Protein AF-A0A7Y5IX40-F1 (afdb_monomer_lite)

Foldseek 3Di:
DDDDDDDDDDDDDDDQPDDDPNHGVLVVVQVVCVVVVHPHDDDD

Sequence (44 aa):
MKLEGDQVLLRVFLNTFQKWHHRPLYEVIVEKARMEHMAGATAL

Radius of gyration: 12.25 Å; chains: 1; bounding box: 28×19×30 Å

pLDDT: mean 92.65, std 8.15, range [55.56, 98.0]

Secondary structure (DSSP, 8-state):
----S----------TT-EETTEEHHHHHHHHHHHTT-S-----

Structure (mmCIF, N/CA/C/O backbone):
data_AF-A0A7Y5IX40-F1
#
_entry.id   AF-A0A7Y5IX40-F1
#
loop_
_atom_site.group_PDB
_atom_site.id
_atom_site.type_symbol
_atom_site.label_atom_id
_atom_site.label_alt_id
_atom_site.label_comp_id
_atom_site.label_asym_id
_atom_site.label_entity_id
_atom_site.label_seq_id
_atom_site.pdbx_PDB_ins_code
_atom_site.Cartn_x
_atom_site.Cartn_y
_atom_site.Cartn_z
_atom_site.occupancy
_atom_site.B_iso_or_equiv
_atom_site.auth_seq_id
_atom_site.auth_comp_id
_atom_site.auth_asym_id
_atom_site.auth_atom_id
_atom_site.pdbx_PDB_model_num
ATOM 1 N N . MET A 1 1 ? -11.849 8.887 10.632 1.00 55.56 1 MET A N 1
ATOM 2 C CA . MET A 1 1 ? -12.753 8.110 9.759 1.00 55.56 1 MET A CA 1
ATOM 3 C C . MET A 1 1 ? -13.011 6.788 10.463 1.00 55.56 1 MET A C 1
ATOM 5 O O . MET A 1 1 ? -12.038 6.148 10.839 1.00 55.56 1 MET A O 1
ATOM 9 N N . LYS A 1 2 ? -14.267 6.445 10.768 1.00 63.19 2 LYS A N 1
ATOM 10 C CA . LYS A 1 2 ? -14.615 5.191 11.452 1.00 63.19 2 LYS A CA 1
ATOM 11 C C . LYS A 1 2 ? -15.252 4.281 10.403 1.00 63.19 2 LYS A C 1
ATOM 13 O O . LYS A 1 2 ? -16.232 4.682 9.790 1.00 63.19 2 LYS A O 1
ATOM 18 N N . LEU A 1 3 ? -14.624 3.144 10.128 1.00 79.50 3 LEU A N 1
ATOM 19 C CA . LEU A 1 3 ? -15.174 2.123 9.238 1.00 79.50 3 LEU A CA 1
ATOM 20 C C . LEU A 1 3 ? -16.172 1.304 10.062 1.00 79.50 3 LEU A C 1
ATOM 22 O O . LEU A 1 3 ? -15.836 0.878 11.169 1.00 79.50 3 LEU A O 1
ATOM 26 N N . GLU A 1 4 ? -17.400 1.166 9.570 1.00 86.62 4 GLU A N 1
ATOM 27 C CA . GLU A 1 4 ? -18.475 0.441 10.253 1.00 86.62 4 GLU A CA 1
ATOM 28 C C . GLU A 1 4 ? -18.597 -0.991 9.718 1.00 86.62 4 GLU A C 1
ATOM 30 O O . GLU A 1 4 ? -18.336 -1.241 8.541 1.00 86.62 4 GLU A O 1
ATOM 35 N N . GLY A 1 5 ? -19.008 -1.919 10.585 1.00 88.12 5 GLY A N 1
ATOM 36 C CA . GLY A 1 5 ? -19.171 -3.338 10.256 1.00 88.12 5 GLY A CA 1
ATOM 37 C C . GLY A 1 5 ? -17.911 -4.190 10.441 1.00 88.12 5 GLY A C 1
ATOM 38 O O . GLY A 1 5 ? -16.843 -3.701 10.827 1.00 88.12 5 GLY A O 1
ATOM 39 N N . ASP A 1 6 ? -18.066 -5.490 10.181 1.00 90.88 6 ASP A N 1
ATOM 40 C CA . ASP A 1 6 ? -16.971 -6.459 10.209 1.00 90.88 6 ASP A CA 1
ATOM 41 C C . ASP A 1 6 ? -15.974 -6.168 9.086 1.00 90.88 6 ASP A C 1
ATOM 43 O O . ASP A 1 6 ? -16.341 -5.917 7.937 1.00 90.88 6 ASP A O 1
ATOM 47 N N . GLN A 1 7 ? -14.688 -6.210 9.425 1.00 91.69 7 GLN A N 1
ATOM 48 C CA . GLN A 1 7 ? -13.602 -5.889 8.508 1.00 91.69 7 GLN A CA 1
ATOM 49 C C . GLN A 1 7 ? -12.669 -7.081 8.361 1.00 91.69 7 GLN A C 1
ATOM 51 O O . GLN A 1 7 ? -12.373 -7.789 9.324 1.00 91.69 7 GLN A O 1
ATOM 56 N N . VAL A 1 8 ? -12.161 -7.265 7.146 1.00 94.00 8 VAL A N 1
ATOM 57 C CA . VAL A 1 8 ? -11.174 -8.295 6.830 1.00 94.00 8 VAL A CA 1
ATOM 58 C C . VAL A 1 8 ? -9.871 -7.648 6.384 1.00 94.00 8 VAL A C 1
ATOM 60 O O . VAL A 1 8 ? -9.867 -6.674 5.632 1.00 94.00 8 VAL A O 1
ATOM 63 N N . LEU A 1 9 ? -8.747 -8.205 6.835 1.00 95.25 9 LEU A N 1
ATOM 64 C CA . LEU A 1 9 ? -7.431 -7.819 6.340 1.00 95.25 9 LEU A CA 1
ATOM 65 C C . LEU A 1 9 ? -7.090 -8.664 5.110 1.00 95.25 9 LEU A C 1
ATOM 67 O O . LEU A 1 9 ? -6.761 -9.843 5.231 1.00 95.25 9 LEU A O 1
ATOM 71 N N . LEU A 1 10 ? -7.124 -8.048 3.930 1.00 95.81 10 LEU A N 1
ATOM 72 C CA . LEU A 1 10 ? -6.606 -8.655 2.707 1.00 95.81 10 LEU A CA 1
ATOM 73 C C . LEU A 1 10 ? -5.091 -8.436 2.621 1.00 95.81 10 LEU A C 1
ATOM 75 O O . LEU A 1 10 ? -4.620 -7.301 2.663 1.00 95.81 10 LEU A O 1
ATOM 79 N N . ARG A 1 11 ? -4.323 -9.518 2.451 1.00 96.94 11 ARG A N 1
ATOM 80 C CA . ARG A 1 11 ? -2.884 -9.456 2.168 1.00 96.94 11 ARG A CA 1
ATOM 81 C C . ARG A 1 11 ? -2.594 -10.088 0.815 1.00 96.94 11 ARG A C 1
ATOM 83 O O . ARG A 1 11 ? -2.867 -11.266 0.609 1.00 96.94 11 ARG A O 1
ATOM 90 N N . VAL A 1 12 ? -2.017 -9.300 -0.084 1.00 95.19 12 VAL A N 1
ATOM 91 C CA . VAL A 1 12 ? -1.607 -9.748 -1.417 1.00 95.19 12 VAL A CA 1
ATOM 92 C C . VAL A 1 12 ? -0.089 -9.889 -1.426 1.00 95.19 12 VAL A C 1
ATOM 94 O O . VAL A 1 12 ? 0.620 -8.937 -1.114 1.00 95.19 12 VAL A O 1
ATOM 97 N N . PHE A 1 13 ? 0.407 -11.075 -1.768 1.00 95.56 13 PHE A N 1
ATOM 98 C CA . PHE A 1 13 ? 1.836 -11.329 -1.935 1.00 95.56 13 PHE A CA 1
ATOM 99 C C . PHE A 1 13 ? 2.183 -11.275 -3.416 1.00 95.56 13 PHE A C 1
ATOM 101 O O . PHE A 1 13 ? 1.584 -11.985 -4.222 1.00 95.56 13 PHE A O 1
ATOM 108 N N . LEU A 1 14 ? 3.145 -10.428 -3.765 1.00 92.88 14 LEU A N 1
ATOM 109 C CA . LEU A 1 14 ? 3.562 -10.186 -5.140 1.00 92.88 14 LEU A CA 1
ATOM 110 C C . LEU A 1 14 ? 5.077 -10.295 -5.237 1.00 92.88 14 LEU A C 1
ATOM 112 O O . LEU A 1 14 ? 5.800 -10.012 -4.284 1.00 92.88 14 LEU A O 1
ATOM 116 N N . ASN A 1 15 ? 5.554 -10.657 -6.421 1.00 91.00 15 ASN A N 1
ATOM 117 C CA . ASN A 1 15 ? 6.956 -10.482 -6.765 1.00 91.00 15 ASN A CA 1
ATOM 118 C C . ASN A 1 15 ? 7.162 -9.04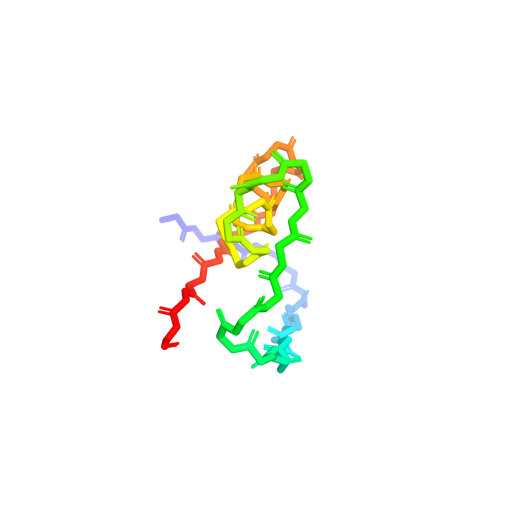9 -7.292 1.00 91.00 15 ASN A C 1
ATOM 120 O O . ASN A 1 15 ? 6.372 -8.572 -8.109 1.00 91.00 15 ASN A O 1
ATOM 124 N N . THR A 1 16 ? 8.235 -8.379 -6.867 1.00 85.81 16 THR A N 1
ATOM 125 C CA . THR A 1 16 ? 8.589 -7.007 -7.270 1.00 85.81 16 THR A CA 1
ATOM 126 C C . THR A 1 16 ? 8.776 -6.832 -8.779 1.00 85.81 16 THR A C 1
ATOM 128 O O . THR A 1 16 ? 8.613 -5.727 -9.292 1.00 85.81 16 THR A O 1
ATOM 131 N N . PHE A 1 17 ? 9.064 -7.904 -9.522 1.00 91.62 17 PHE A N 1
ATOM 132 C CA . PHE A 1 17 ? 9.241 -7.845 -10.977 1.00 91.62 17 PHE A CA 1
ATOM 133 C C . PHE A 1 17 ? 7.931 -7.889 -11.781 1.00 91.62 17 PHE A C 1
ATOM 135 O O . PHE A 1 17 ? 7.963 -7.723 -13.002 1.00 91.62 17 PHE A O 1
ATOM 142 N N . GLN A 1 18 ? 6.778 -8.116 -11.141 1.00 93.38 18 GLN A N 1
ATOM 143 C CA . GLN A 1 18 ? 5.501 -8.201 -11.850 1.00 93.38 18 GLN A CA 1
ATOM 144 C C . GLN A 1 18 ? 5.028 -6.830 -12.337 1.00 93.38 18 GLN A C 1
ATOM 146 O O . GLN A 1 18 ? 5.014 -5.844 -11.597 1.00 93.38 18 GLN A O 1
ATOM 151 N N . LYS A 1 19 ? 4.596 -6.787 -13.601 1.00 95.81 19 LYS A N 1
ATOM 152 C CA . LYS A 1 19 ? 4.108 -5.577 -14.263 1.00 95.81 19 LYS A CA 1
ATOM 153 C C . LYS A 1 19 ? 2.755 -5.810 -14.923 1.00 95.81 19 LYS A C 1
ATOM 155 O O . LYS A 1 19 ? 2.487 -6.894 -15.432 1.00 95.81 19 LYS A O 1
ATOM 160 N N . TRP A 1 20 ? 1.948 -4.758 -14.974 1.00 96.38 20 TRP A N 1
ATOM 161 C CA . TRP A 1 20 ? 0.684 -4.693 -15.699 1.00 96.38 20 TRP A CA 1
ATOM 162 C C . TRP A 1 20 ? 0.671 -3.444 -16.579 1.00 96.38 20 TRP A C 1
ATOM 164 O O . TRP A 1 20 ? 0.878 -2.338 -16.081 1.00 96.38 20 TRP A O 1
ATOM 174 N N . HIS A 1 21 ? 0.498 -3.619 -17.894 1.00 95.31 21 HIS A N 1
ATOM 175 C CA . HIS A 1 21 ? 0.642 -2.544 -18.891 1.00 95.31 21 HIS A CA 1
ATOM 176 C C . HIS A 1 21 ? 1.891 -1.669 -18.659 1.00 95.31 21 HIS A C 1
ATOM 178 O O . HIS A 1 21 ? 1.810 -0.447 -18.602 1.00 95.31 21 HIS A O 1
ATOM 184 N N . HIS A 1 22 ? 3.051 -2.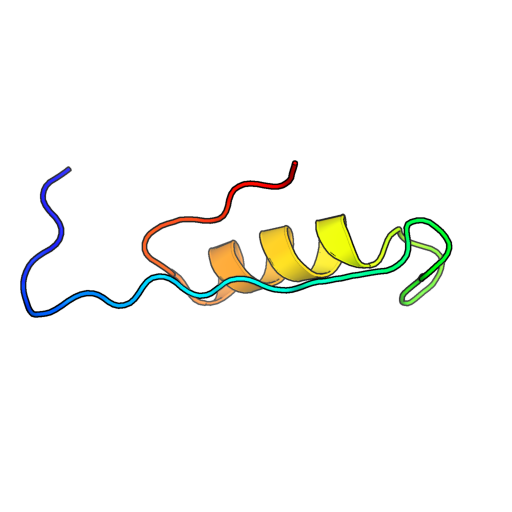314 -18.485 1.00 95.19 22 HIS A N 1
ATOM 185 C CA . HIS A 1 22 ? 4.353 -1.676 -18.222 1.00 95.19 22 HIS A CA 1
ATOM 186 C C . HIS A 1 22 ? 4.494 -0.921 -16.888 1.00 95.19 22 HIS A C 1
ATOM 188 O O . HIS A 1 22 ? 5.565 -0.376 -16.628 1.00 95.19 22 HIS A O 1
ATOM 194 N N . ARG A 1 23 ? 3.487 -0.956 -16.009 1.00 96.12 23 ARG A N 1
ATOM 195 C CA . ARG A 1 23 ? 3.536 -0.375 -14.657 1.00 96.12 23 ARG A CA 1
ATOM 196 C C . ARG A 1 23 ? 3.764 -1.455 -13.597 1.00 96.12 23 ARG A C 1
ATOM 198 O O . ARG A 1 23 ? 3.323 -2.585 -13.819 1.00 96.12 23 ARG A O 1
ATOM 205 N N . PRO A 1 24 ? 4.432 -1.166 -12.466 1.00 96.06 24 PRO A N 1
ATOM 206 C CA . PRO A 1 24 ? 4.531 -2.111 -11.356 1.00 96.06 24 PRO A CA 1
ATOM 207 C C . PRO A 1 24 ? 3.144 -2.566 -10.892 1.00 96.06 24 PRO A C 1
ATOM 209 O O . PRO A 1 24 ? 2.242 -1.752 -10.696 1.00 96.06 24 PRO A O 1
ATOM 212 N N . LEU A 1 25 ? 2.953 -3.875 -10.723 1.00 96.69 25 LEU A N 1
ATOM 213 C CA . LEU A 1 25 ? 1.629 -4.431 -10.430 1.00 96.69 25 LEU A CA 1
ATOM 214 C C . LEU A 1 25 ? 1.058 -3.937 -9.087 1.00 96.69 25 LEU A C 1
ATOM 216 O O . LEU A 1 25 ? -0.150 -3.727 -8.985 1.00 96.69 25 LEU A O 1
ATOM 220 N N . TYR A 1 26 ? 1.906 -3.702 -8.078 1.00 95.81 26 TYR A N 1
ATOM 221 C CA . TYR A 1 26 ? 1.449 -3.204 -6.776 1.00 95.81 26 TYR A CA 1
ATOM 222 C C . TYR A 1 26 ? 0.791 -1.816 -6.884 1.00 95.81 26 TYR A C 1
ATOM 224 O O . TYR A 1 26 ? -0.207 -1.570 -6.213 1.00 95.81 26 TYR A O 1
ATOM 232 N N . GLU A 1 27 ? 1.283 -0.936 -7.766 1.00 96.06 27 GLU A N 1
ATOM 233 C CA . GLU A 1 27 ? 0.706 0.401 -7.979 1.00 96.06 27 GLU A CA 1
ATOM 234 C C . GLU A 1 27 ? -0.692 0.293 -8.572 1.00 96.06 27 GLU A C 1
ATOM 236 O O . GLU A 1 27 ? -1.627 0.929 -8.092 1.00 96.06 27 GLU A O 1
ATOM 241 N N . VAL A 1 28 ? -0.855 -0.585 -9.564 1.00 97.19 28 VAL A N 1
ATOM 242 C CA . VAL A 1 28 ? -2.149 -0.838 -1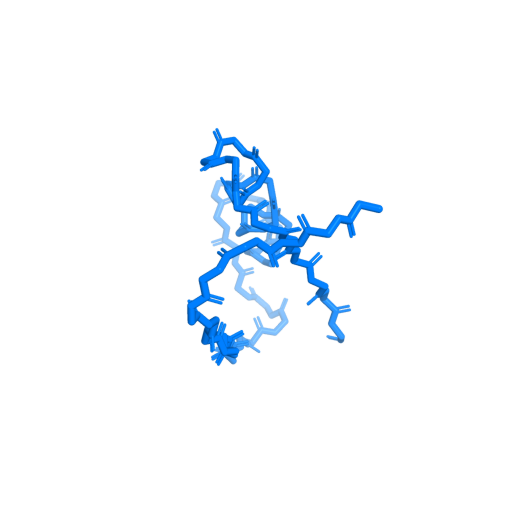0.207 1.00 97.19 28 VAL A CA 1
ATOM 243 C C . VAL A 1 28 ? -3.169 -1.377 -9.204 1.00 97.19 28 VAL A C 1
ATOM 245 O O . VAL A 1 28 ? -4.331 -0.981 -9.241 1.00 97.19 28 VAL A O 1
ATOM 248 N N . ILE A 1 29 ? -2.750 -2.255 -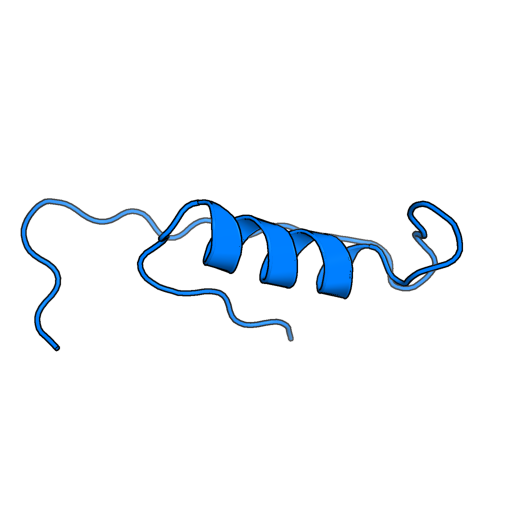8.290 1.00 96.81 29 ILE A N 1
ATOM 249 C CA . ILE A 1 29 ? -3.631 -2.801 -7.249 1.00 96.81 29 ILE A CA 1
ATOM 250 C C . ILE A 1 2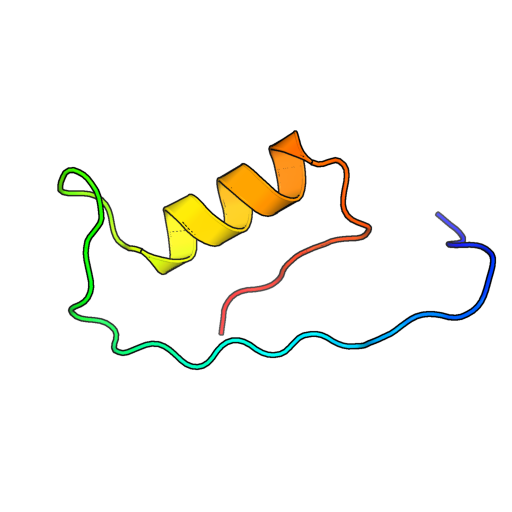9 ? -4.063 -1.704 -6.271 1.00 96.81 29 ILE A C 1
ATOM 252 O O . ILE A 1 29 ? -5.247 -1.619 -5.946 1.00 96.81 29 ILE A O 1
ATOM 256 N N . VAL A 1 30 ? -3.142 -0.841 -5.835 1.00 96.94 30 VAL A N 1
ATOM 257 C CA . VAL A 1 30 ? -3.462 0.283 -4.939 1.00 96.94 30 VAL A CA 1
ATOM 258 C C . VAL A 1 30 ? -4.386 1.294 -5.628 1.00 96.94 30 VAL A C 1
ATOM 260 O O . VAL A 1 30 ? -5.383 1.714 -5.038 1.00 96.94 30 VAL A O 1
ATOM 263 N N . GLU A 1 31 ? -4.113 1.650 -6.887 1.00 97.69 31 GLU A N 1
ATOM 264 C CA . GLU A 1 31 ? -4.994 2.501 -7.698 1.00 97.69 31 GLU A CA 1
ATOM 265 C C . GLU A 1 31 ? -6.394 1.894 -7.814 1.00 97.69 31 GLU A C 1
ATOM 267 O O . GLU A 1 31 ? -7.391 2.580 -7.583 1.00 97.69 31 GLU A O 1
ATOM 272 N N . LYS A 1 32 ? -6.484 0.593 -8.110 1.00 97.44 32 LYS A N 1
ATOM 273 C CA . LYS A 1 32 ? -7.763 -0.109 -8.232 1.00 97.44 32 LYS A CA 1
ATOM 274 C C . LYS A 1 32 ? -8.521 -0.139 -6.906 1.00 97.44 32 LYS A C 1
ATOM 276 O O . LYS A 1 32 ? -9.705 0.171 -6.905 1.00 97.44 32 LYS A O 1
ATOM 281 N N . ALA A 1 33 ? -7.860 -0.420 -5.782 1.00 97.31 33 ALA A N 1
ATOM 282 C CA . ALA A 1 33 ? -8.482 -0.377 -4.455 1.00 97.31 33 ALA A CA 1
ATOM 283 C C . ALA A 1 33 ? -9.089 1.004 -4.149 1.00 97.31 33 ALA A C 1
ATOM 285 O O . ALA A 1 33 ? -10.185 1.096 -3.595 1.00 97.31 33 ALA A O 1
ATOM 286 N N . ARG A 1 34 ? -8.416 2.083 -4.573 1.00 96.62 34 ARG A N 1
ATOM 287 C CA . ARG A 1 34 ? -8.940 3.450 -4.471 1.00 96.62 34 ARG A CA 1
ATOM 288 C C . ARG A 1 34 ? -10.153 3.681 -5.379 1.00 96.62 34 ARG A C 1
ATOM 290 O O . ARG A 1 34 ? -11.111 4.304 -4.931 1.00 96.62 34 ARG A O 1
ATOM 297 N N . MET A 1 35 ? -10.115 3.206 -6.626 1.00 98.00 35 MET A N 1
ATOM 298 C CA . MET A 1 35 ? -11.239 3.317 -7.572 1.00 98.00 35 MET A CA 1
ATOM 299 C C . MET A 1 35 ? -12.481 2.559 -7.093 1.00 98.00 35 MET A C 1
ATOM 301 O O . MET A 1 35 ? -13.593 3.026 -7.298 1.00 98.00 35 MET A O 1
ATOM 305 N N . GLU A 1 36 ? -12.289 1.421 -6.427 1.00 97.25 36 GLU A N 1
ATOM 306 C CA . GLU A 1 36 ? -13.365 0.611 -5.840 1.00 97.25 36 GLU A CA 1
ATOM 307 C C . GLU A 1 36 ? -13.823 1.119 -4.460 1.00 97.25 36 GLU A C 1
ATOM 309 O O . GLU A 1 36 ? -14.587 0.443 -3.777 1.00 97.25 36 GLU A O 1
ATOM 314 N N . HIS A 1 37 ? -13.352 2.292 -4.019 1.00 94.50 37 HIS A N 1
ATOM 315 C CA . HIS A 1 37 ? -13.701 2.888 -2.725 1.00 94.50 37 HIS A CA 1
ATOM 316 C C . HIS A 1 37 ? -13.459 1.961 -1.521 1.00 94.50 37 HIS A C 1
ATOM 318 O O . HIS A 1 37 ? -14.181 2.017 -0.523 1.00 94.50 37 HIS A O 1
ATOM 324 N N . MET A 1 38 ? -12.423 1.120 -1.591 1.00 94.81 38 MET A N 1
ATOM 325 C CA . MET A 1 38 ? -12.021 0.297 -0.454 1.00 94.81 38 MET A CA 1
ATOM 326 C C . MET A 1 38 ? -11.585 1.172 0.727 1.00 94.81 38 MET A C 1
ATOM 328 O O . MET A 1 38 ? -11.110 2.296 0.561 1.00 94.81 38 MET A O 1
ATOM 332 N N . ALA A 1 39 ? -11.690 0.607 1.930 1.00 94.06 39 ALA A N 1
ATOM 333 C CA . ALA A 1 39 ? -11.302 1.248 3.185 1.00 94.06 39 ALA A CA 1
ATOM 334 C C . ALA A 1 39 ? -9.864 1.807 3.190 1.00 94.06 39 ALA A C 1
ATOM 336 O O . ALA A 1 39 ? -9.589 2.811 3.846 1.00 94.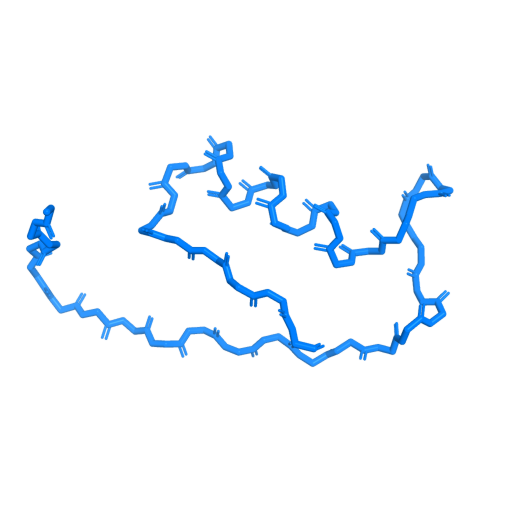06 39 ALA A O 1
ATOM 337 N N . GLY A 1 40 ? -8.951 1.154 2.469 1.00 94.31 40 GLY A N 1
ATOM 338 C CA . GLY A 1 40 ? -7.566 1.573 2.302 1.00 94.31 40 GLY A CA 1
ATOM 339 C C . GLY A 1 40 ? -6.695 0.449 1.745 1.00 94.31 40 GLY A C 1
ATOM 340 O O . GLY A 1 40 ? -7.091 -0.716 1.741 1.00 94.31 40 GLY A O 1
ATOM 341 N N . ALA A 1 41 ? -5.500 0.804 1.279 1.00 96.94 41 ALA A N 1
ATOM 342 C CA . ALA A 1 41 ? -4.482 -0.140 0.834 1.00 96.94 41 ALA A CA 1
ATOM 343 C C . ALA A 1 41 ? -3.087 0.423 1.142 1.00 96.94 41 ALA A C 1
ATOM 345 O O . ALA A 1 41 ? -2.826 1.599 0.887 1.00 96.94 41 ALA A O 1
ATOM 346 N N . THR A 1 42 ? -2.196 -0.424 1.658 1.00 95.94 42 THR A N 1
ATOM 347 C CA . THR A 1 42 ? -0.799 -0.085 1.965 1.00 95.94 42 THR A CA 1
ATOM 348 C C . THR A 1 42 ? 0.112 -1.098 1.280 1.00 95.94 42 THR A C 1
ATOM 350 O O . THR A 1 42 ? -0.119 -2.301 1.399 1.00 95.94 42 THR A O 1
ATOM 353 N N . ALA A 1 43 ? 1.138 -0.619 0.577 1.00 94.12 43 ALA A N 1
ATOM 354 C CA . ALA A 1 43 ? 2.208 -1.449 0.024 1.00 94.12 43 ALA A CA 1
ATOM 355 C C . ALA A 1 43 ? 3.416 -1.448 0.978 1.00 94.12 43 ALA A C 1
ATOM 357 O O . ALA A 1 43 ? 3.689 -0.425 1.609 1.00 94.12 43 ALA A O 1
ATOM 358 N N . LEU A 1 44 ? 4.097 -2.593 1.090 1.00 90.38 44 LEU A N 1
ATOM 359 C CA . LEU A 1 44 ? 5.264 -2.827 1.951 1.00 90.38 44 LEU A CA 1
ATOM 360 C C . LEU A 1 44 ? 6.457 -3.299 1.120 1.00 90.38 44 LEU A C 1
ATOM 362 O O . LEU A 1 44 ? 6.209 -3.990 0.105 1.00 90.38 44 LEU A O 1
#